Protein AF-A0A442LUZ6-F1 (afdb_monomer_lite)

pLDDT: mean 93.44, std 3.97, range [73.12, 97.69]

Sequence (74 aa):
YCGGSETPRPANIPGDDLDGVHDAMPYLVQQNKRIGGEPIQSVAWPSPPIVAGGQHVVVVGGGDTASDCVGTAF

Secondary structure (DSSP, 8-state):
------SPPP--STTTTSTT---HHHHHHHHHHHHTT--S--SSS--PPP--TTS-----S-SHHHHHHHHHT-

Radius of gyration: 12.81 Å; chains: 1; bounding box: 35×26×32 Å

Foldseek 3Di:
DPPDDLDDDDPPDPCCVPPPNDDLCLQLQLLVCVVVVHDSADPSRGDDDDAQPPHDDDQPDDDDSSVSVVVRND

Structure (mmCIF, N/CA/C/O backbone):
data_AF-A0A442LUZ6-F1
#
_entry.id   AF-A0A442LUZ6-F1
#
loop_
_atom_site.group_PDB
_atom_site.id
_atom_site.type_symbol
_atom_site.label_atom_id
_atom_site.label_alt_id
_atom_site.label_comp_id
_atom_site.label_asym_id
_atom_site.label_entity_id
_atom_site.label_seq_id
_atom_site.pdbx_PDB_ins_code
_atom_site.Cartn_x
_atom_site.Cartn_y
_atom_site.Cartn_z
_atom_site.occupancy
_atom_site.B_iso_or_equiv
_atom_site.auth_seq_id
_atom_site.auth_comp_id
_atom_site.auth_asym_id
_atom_site.auth_atom_id
_atom_site.pdbx_PDB_model_num
ATOM 1 N N . TYR A 1 1 ? 24.474 12.360 -1.585 1.00 73.12 1 TYR A N 1
ATOM 2 C CA . TYR A 1 1 ? 23.108 12.392 -2.142 1.00 73.12 1 TYR A CA 1
ATOM 3 C C . TYR A 1 1 ? 22.315 11.289 -1.457 1.00 73.12 1 TYR A C 1
ATOM 5 O O . TYR A 1 1 ? 22.853 10.197 -1.339 1.00 73.12 1 TYR A O 1
ATOM 13 N N . CYS A 1 2 ? 21.121 11.576 -0.935 1.00 87.25 2 CYS A N 1
ATOM 14 C CA . CYS A 1 2 ? 20.331 10.666 -0.087 1.00 87.25 2 CYS A CA 1
ATOM 15 C C . CYS A 1 2 ? 18.834 10.672 -0.457 1.00 87.25 2 CYS A C 1
ATOM 17 O O . CYS A 1 2 ? 17.981 10.510 0.404 1.00 87.25 2 CYS A O 1
ATOM 19 N N . GLY A 1 3 ? 18.516 10.876 -1.740 1.00 88.00 3 GLY A N 1
ATOM 20 C CA . GLY A 1 3 ? 17.139 11.068 -2.219 1.00 88.00 3 GLY A CA 1
ATOM 21 C C . GLY A 1 3 ? 16.236 9.827 -2.235 1.00 88.00 3 GLY A C 1
ATOM 22 O O . GLY A 1 3 ? 15.078 9.954 -2.599 1.00 88.00 3 GLY A O 1
ATOM 23 N N . GLY A 1 4 ? 16.731 8.643 -1.859 1.00 91.62 4 GLY A N 1
ATOM 24 C CA . GLY A 1 4 ? 15.912 7.426 -1.805 1.00 91.62 4 GLY A CA 1
ATOM 25 C C . GLY A 1 4 ? 15.338 6.990 -3.162 1.00 91.62 4 GLY A C 1
ATOM 26 O O . GLY A 1 4 ? 15.926 7.253 -4.212 1.00 91.62 4 GLY A O 1
ATOM 27 N N . SER A 1 5 ? 14.208 6.277 -3.124 1.00 90.31 5 SER A N 1
ATOM 28 C CA . SER A 1 5 ? 13.455 5.826 -4.298 1.00 90.31 5 SER A CA 1
ATOM 29 C C . SER A 1 5 ? 11.959 6.006 -4.042 1.00 90.31 5 SER A C 1
ATOM 31 O O . SER A 1 5 ? 11.384 5.337 -3.187 1.00 90.31 5 SER A O 1
ATOM 33 N N . GLU A 1 6 ? 11.348 6.935 -4.776 1.00 89.81 6 GLU A N 1
ATOM 34 C CA . GLU A 1 6 ? 9.935 7.317 -4.637 1.00 89.81 6 GLU A CA 1
ATOM 35 C C . GLU A 1 6 ? 9.091 6.881 -5.840 1.00 89.81 6 GLU A C 1
ATOM 37 O O . GLU A 1 6 ? 7.984 7.360 -6.040 1.00 89.81 6 GLU A O 1
ATOM 42 N N . THR A 1 7 ? 9.601 6.003 -6.699 1.00 90.81 7 THR A N 1
ATOM 43 C CA . THR A 1 7 ? 8.846 5.531 -7.864 1.00 90.81 7 THR A CA 1
ATOM 44 C C . THR A 1 7 ? 8.723 4.016 -7.793 1.00 90.81 7 THR A C 1
ATOM 46 O O . THR A 1 7 ? 9.751 3.333 -7.842 1.00 90.81 7 THR A O 1
ATOM 49 N N . PRO A 1 8 ? 7.498 3.475 -7.665 1.00 91.06 8 PRO A N 1
ATOM 50 C CA . PRO A 1 8 ? 7.264 2.041 -7.679 1.00 91.06 8 PRO A CA 1
ATOM 51 C C . PRO A 1 8 ? 7.719 1.429 -9.002 1.00 91.06 8 PRO A C 1
ATOM 53 O O . PRO A 1 8 ? 7.737 2.080 -10.051 1.00 91.06 8 PRO A O 1
ATOM 56 N N . ARG A 1 9 ? 8.088 0.149 -8.964 1.00 91.75 9 ARG A N 1
ATOM 57 C CA . ARG A 1 9 ? 8.339 -0.599 -10.195 1.00 91.75 9 ARG A CA 1
ATOM 58 C C . ARG A 1 9 ? 6.985 -0.927 -10.839 1.00 91.75 9 ARG A C 1
ATOM 60 O O . ARG A 1 9 ? 6.169 -1.536 -10.154 1.00 91.75 9 ARG A O 1
ATOM 67 N N . PRO A 1 10 ? 6.767 -0.622 -12.131 1.00 89.94 10 PRO A N 1
ATOM 68 C CA . PRO A 1 10 ? 5.518 -0.971 -12.797 1.00 89.94 10 PRO A CA 1
ATOM 69 C C . PRO A 1 10 ? 5.337 -2.491 -12.837 1.00 89.94 10 PRO A C 1
ATOM 71 O O . PRO A 1 10 ? 6.278 -3.222 -13.169 1.00 89.94 10 PRO A O 1
ATOM 74 N N . ALA A 1 11 ? 4.130 -2.957 -12.510 1.00 86.94 11 ALA A N 1
ATOM 75 C CA . ALA A 1 11 ? 3.794 -4.376 -12.535 1.00 86.94 11 ALA A CA 1
ATOM 76 C C . ALA A 1 11 ? 3.737 -4.920 -13.974 1.00 86.94 11 ALA A C 1
ATOM 78 O O . ALA A 1 11 ? 4.177 -6.045 -14.205 1.00 86.94 11 ALA A O 1
ATOM 79 N N . ASN A 1 12 ? 3.283 -4.108 -14.943 1.00 88.31 12 ASN A N 1
ATOM 80 C CA . ASN A 1 12 ? 3.172 -4.464 -16.366 1.00 88.31 12 ASN A CA 1
ATOM 81 C C . ASN A 1 12 ? 2.400 -5.776 -16.591 1.00 88.31 12 ASN A C 1
ATOM 83 O O . ASN A 1 12 ? 2.779 -6.607 -17.422 1.00 88.31 12 ASN A O 1
ATOM 87 N N . ILE A 1 13 ? 1.327 -5.971 -15.828 1.00 86.38 13 ILE A N 1
ATOM 88 C CA . ILE A 1 13 ? 0.434 -7.124 -15.943 1.00 86.38 13 ILE A CA 1
ATOM 89 C C . ILE A 1 13 ? -0.972 -6.639 -16.293 1.00 86.38 13 ILE A C 1
ATOM 91 O O . ILE A 1 13 ? -1.358 -5.555 -15.867 1.00 86.38 13 ILE A O 1
ATOM 95 N N . PRO A 1 14 ? -1.761 -7.418 -17.052 1.00 93.62 14 PRO A N 1
ATOM 96 C CA . PRO A 1 14 ? -3.145 -7.053 -17.323 1.00 93.62 14 PRO A CA 1
ATOM 97 C C . PRO A 1 14 ? -3.940 -6.843 -16.028 1.00 93.62 14 PRO A C 1
ATOM 99 O O . PRO A 1 14 ? -3.935 -7.715 -15.158 1.00 93.62 14 PRO A O 1
ATOM 102 N N . GLY A 1 15 ? -4.655 -5.718 -15.945 1.00 90.25 15 GLY A N 1
ATOM 103 C CA . GLY A 1 15 ? -5.495 -5.368 -14.801 1.00 90.25 15 GLY A CA 1
ATOM 104 C C . GLY A 1 15 ? -4.750 -4.728 -13.628 1.00 90.25 15 GLY A C 1
ATOM 105 O O . GLY A 1 15 ? -5.277 -4.739 -12.519 1.00 90.25 15 GLY A O 1
ATOM 106 N N . ASP A 1 16 ? -3.548 -4.182 -13.846 1.00 90.88 16 ASP A N 1
ATOM 107 C CA . ASP A 1 16 ? -2.824 -3.383 -12.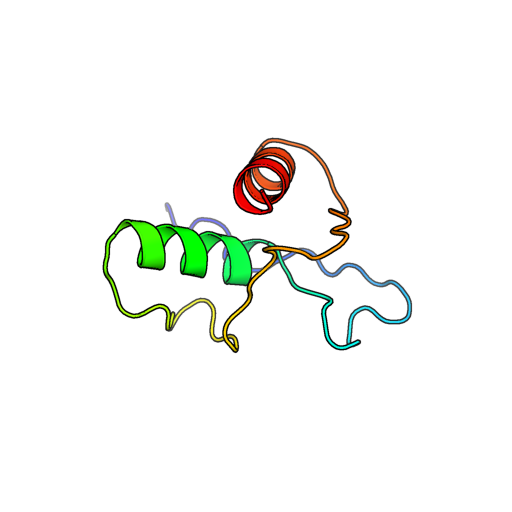848 1.00 90.88 16 ASP A CA 1
ATOM 108 C C . ASP A 1 16 ? -3.479 -2.020 -12.548 1.00 90.88 16 ASP A C 1
ATOM 110 O O . ASP A 1 16 ? -3.110 -1.354 -11.584 1.00 90.88 16 ASP A O 1
ATOM 114 N N . ASP A 1 17 ? -4.491 -1.643 -13.330 1.00 91.19 17 ASP A N 1
ATOM 115 C CA . ASP A 1 17 ? -5.328 -0.453 -13.189 1.00 91.19 17 ASP A CA 1
ATOM 116 C C . ASP A 1 17 ? -6.689 -0.716 -12.516 1.00 91.19 17 ASP A C 1
ATOM 118 O O . ASP A 1 17 ? -7.468 0.219 -12.309 1.00 91.19 17 ASP A O 1
ATOM 122 N N . LEU A 1 18 ? -7.005 -1.975 -12.189 1.00 94.06 18 LEU A N 1
ATOM 123 C CA . LEU A 1 18 ? -8.273 -2.340 -11.558 1.00 94.06 18 LEU A CA 1
ATOM 124 C C . LEU A 1 18 ? -8.369 -1.813 -10.121 1.00 94.06 18 LEU A C 1
ATOM 126 O O . LEU A 1 18 ? -7.387 -1.749 -9.382 1.00 94.06 18 LEU A O 1
ATOM 130 N N . ASP A 1 19 ? -9.596 -1.504 -9.699 1.00 92.44 19 ASP A N 1
ATOM 131 C CA . ASP A 1 19 ? -9.861 -1.111 -8.316 1.00 92.44 19 ASP A CA 1
ATOM 132 C C . ASP A 1 19 ? -9.475 -2.233 -7.336 1.00 92.44 19 ASP A C 1
ATOM 134 O O . ASP A 1 19 ? -9.726 -3.416 -7.581 1.00 92.44 19 ASP A O 1
ATOM 138 N N . GLY A 1 20 ? -8.839 -1.851 -6.230 1.00 92.75 20 GLY A N 1
ATOM 139 C CA . GLY A 1 20 ? -8.240 -2.771 -5.259 1.00 92.75 20 GLY A CA 1
ATOM 140 C C . GLY A 1 20 ? -6.803 -3.213 -5.569 1.00 92.75 20 GLY A C 1
ATOM 141 O O . GLY A 1 20 ? -6.182 -3.850 -4.716 1.00 92.75 20 GLY A O 1
ATOM 142 N N . VAL A 1 21 ? -6.240 -2.865 -6.734 1.00 94.50 21 VAL A N 1
ATOM 143 C CA . VAL A 1 21 ? -4.807 -3.043 -7.015 1.00 94.50 21 VAL A CA 1
ATOM 144 C C . VAL A 1 21 ? -4.055 -1.784 -6.592 1.00 94.50 21 VAL A C 1
ATOM 146 O O . VAL A 1 21 ? -4.337 -0.677 -7.050 1.00 94.50 21 VAL A O 1
ATOM 149 N N . HIS A 1 22 ? -3.098 -1.940 -5.679 1.00 94.81 22 HIS A N 1
ATOM 150 C CA . HIS A 1 22 ? -2.376 -0.819 -5.084 1.00 94.81 22 HIS A CA 1
ATOM 151 C C . HIS A 1 22 ? -0.878 -1.099 -4.989 1.00 94.81 22 HIS A C 1
ATOM 153 O O . HIS A 1 22 ? -0.463 -2.194 -4.605 1.00 94.81 22 HIS A O 1
ATOM 159 N N . ASP A 1 23 ? -0.069 -0.070 -5.244 1.00 95.25 23 ASP A N 1
ATOM 160 C CA . ASP A 1 23 ? 1.346 -0.083 -4.884 1.00 95.25 23 ASP A CA 1
ATOM 161 C C . ASP A 1 23 ? 1.527 -0.111 -3.357 1.00 95.25 23 ASP A C 1
ATOM 163 O O . ASP A 1 23 ? 0.722 0.426 -2.589 1.00 95.25 23 ASP A O 1
ATOM 167 N N . ALA A 1 24 ? 2.644 -0.684 -2.904 1.00 96.06 24 ALA A N 1
ATOM 168 C CA . ALA A 1 24 ? 2.925 -0.853 -1.479 1.00 96.06 24 ALA A CA 1
ATOM 169 C C . ALA A 1 24 ? 3.049 0.480 -0.718 1.00 96.06 24 ALA A C 1
ATOM 171 O O . ALA A 1 24 ? 2.555 0.605 0.403 1.00 96.06 24 ALA A O 1
ATOM 172 N N . MET A 1 25 ? 3.696 1.493 -1.309 1.00 95.44 25 MET A N 1
ATOM 173 C CA . MET A 1 25 ? 3.999 2.746 -0.604 1.00 95.44 25 MET A CA 1
ATOM 174 C C . MET A 1 25 ? 2.745 3.547 -0.212 1.00 95.44 25 MET A C 1
ATOM 176 O O . MET A 1 25 ? 2.647 3.914 0.961 1.00 95.44 25 MET A O 1
ATOM 180 N N . PRO A 1 26 ? 1.753 3.776 -1.099 1.00 95.19 26 PRO A N 1
ATOM 181 C CA . PRO A 1 26 ? 0.476 4.374 -0.707 1.00 95.19 26 PRO A CA 1
ATOM 182 C C . PRO A 1 26 ? -0.217 3.660 0.459 1.00 95.19 26 PRO A C 1
ATOM 184 O O . PRO A 1 26 ? -0.784 4.321 1.327 1.00 95.19 26 PRO A O 1
ATOM 187 N N . TYR A 1 27 ? -0.144 2.329 0.514 1.00 96.44 27 TYR A N 1
ATOM 188 C CA . TYR A 1 27 ? -0.753 1.535 1.580 1.00 96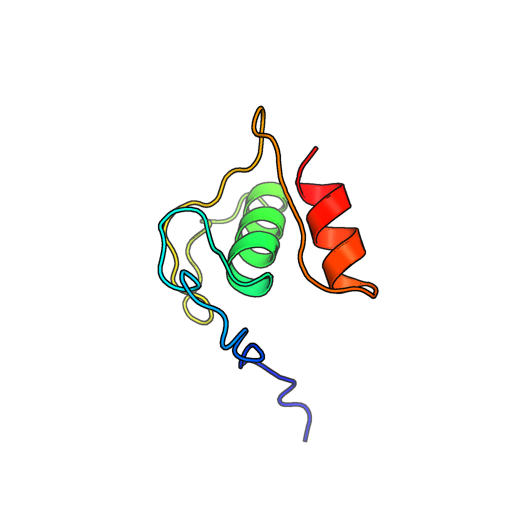.44 27 TYR A CA 1
ATOM 189 C C . TYR A 1 27 ? -0.004 1.663 2.916 1.00 96.44 27 TYR A C 1
ATOM 191 O O . TYR A 1 27 ? -0.594 2.043 3.931 1.00 96.44 27 TYR A O 1
ATOM 199 N N . LEU A 1 28 ? 1.307 1.411 2.915 1.00 96.81 28 LEU A N 1
ATOM 200 C CA . LEU A 1 28 ? 2.132 1.416 4.127 1.00 96.81 28 LEU A CA 1
ATOM 201 C C . LEU A 1 28 ? 2.249 2.816 4.746 1.00 96.81 28 LEU A C 1
ATOM 203 O O . LEU A 1 28 ? 2.214 2.965 5.967 1.00 96.81 28 LEU A O 1
ATOM 207 N N . VAL A 1 29 ? 2.321 3.866 3.921 1.00 96.31 29 VAL A N 1
ATOM 208 C CA . VAL A 1 29 ? 2.351 5.255 4.409 1.00 96.31 29 VAL A CA 1
ATOM 209 C C . VAL A 1 29 ? 1.057 5.608 5.136 1.00 96.31 29 VAL A C 1
ATOM 211 O O . VAL A 1 29 ? 1.108 6.199 6.215 1.00 96.31 29 VAL A O 1
ATOM 214 N N . GLN A 1 30 ? -0.099 5.221 4.588 1.00 97.12 30 GLN A N 1
ATOM 215 C CA . GLN A 1 30 ? -1.376 5.430 5.268 1.00 97.12 30 GLN A CA 1
ATOM 216 C C . GLN A 1 30 ? -1.433 4.680 6.597 1.00 97.12 30 GLN A C 1
ATOM 218 O O . GLN A 1 30 ? -1.906 5.247 7.581 1.00 97.12 30 GLN A O 1
ATOM 223 N N . GLN A 1 31 ? -0.930 3.444 6.658 1.00 96.88 31 GLN A N 1
ATOM 224 C CA . GLN A 1 31 ? -0.901 2.695 7.911 1.00 96.88 31 GLN A CA 1
ATOM 225 C C . GLN A 1 31 ? -0.032 3.372 8.970 1.00 96.88 31 GLN A C 1
ATOM 227 O O . GLN A 1 31 ? -0.491 3.581 10.093 1.00 96.88 31 GLN A O 1
ATOM 232 N N . ASN A 1 32 ? 1.194 3.759 8.618 1.00 96.25 32 ASN A N 1
ATOM 233 C CA . ASN A 1 32 ? 2.096 4.431 9.552 1.00 96.25 32 ASN A CA 1
ATOM 234 C C . ASN A 1 32 ? 1.469 5.718 10.100 1.00 96.25 32 ASN A C 1
ATOM 236 O O . ASN A 1 32 ? 1.526 5.976 11.301 1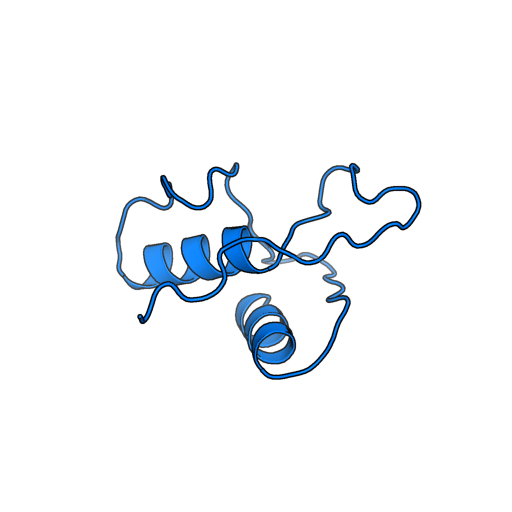.00 96.25 32 ASN A O 1
ATOM 240 N N . LYS A 1 33 ? 0.783 6.481 9.241 1.00 96.62 33 LYS A N 1
ATOM 241 C CA . LYS A 1 33 ? 0.048 7.686 9.641 1.00 96.62 33 LYS A CA 1
ATOM 242 C C . LYS A 1 33 ? -1.124 7.386 10.575 1.00 96.62 33 LYS A C 1
ATOM 244 O O . LYS A 1 33 ? -1.294 8.101 11.558 1.00 96.62 33 LYS A O 1
ATOM 249 N N . ARG A 1 34 ? -1.895 6.316 10.332 1.00 95.62 34 ARG A N 1
ATOM 250 C CA . ARG A 1 34 ? -2.966 5.873 11.249 1.00 95.62 34 ARG A CA 1
ATOM 251 C C . ARG A 1 34 ? -2.414 5.548 12.632 1.00 95.62 34 ARG A C 1
ATOM 253 O O . ARG A 1 34 ? -2.969 6.009 13.624 1.00 95.62 34 ARG A O 1
ATOM 260 N N . ILE A 1 35 ? -1.312 4.800 12.691 1.00 96.50 35 ILE A N 1
ATOM 261 C CA . ILE A 1 35 ? -0.642 4.441 13.949 1.00 96.50 35 ILE A CA 1
ATOM 262 C C . ILE A 1 35 ? -0.121 5.696 14.663 1.00 96.50 35 ILE A C 1
ATOM 264 O O . ILE A 1 35 ? -0.271 5.819 15.876 1.00 96.50 35 ILE A O 1
ATOM 268 N N . GLY A 1 36 ? 0.439 6.648 13.915 1.00 97.19 36 GLY A N 1
ATOM 269 C CA . GLY A 1 36 ? 0.913 7.929 14.441 1.00 97.19 36 GLY A CA 1
ATOM 270 C C . GLY A 1 36 ? -0.189 8.921 14.835 1.00 97.19 36 GLY A C 1
ATOM 271 O O . GLY A 1 36 ? 0.121 9.970 15.393 1.00 97.19 36 GLY A O 1
ATOM 272 N N . GLY A 1 37 ? -1.465 8.624 14.558 1.00 96.94 37 GLY A N 1
ATOM 273 C CA . GLY A 1 37 ? -2.578 9.552 14.786 1.00 96.94 37 GLY A CA 1
ATOM 274 C C . GLY A 1 37 ? -2.578 10.765 13.845 1.00 96.94 37 GLY A C 1
ATOM 275 O O . GLY A 1 37 ? -3.159 11.801 14.163 1.00 96.94 37 GLY A O 1
ATOM 276 N N . GLU A 1 38 ? -1.918 10.656 12.693 1.00 96.25 38 GLU A N 1
ATOM 277 C CA . GLU A 1 38 ? -1.822 11.703 11.680 1.00 96.25 38 GLU A CA 1
ATOM 278 C C . GLU A 1 38 ? -2.950 11.611 10.636 1.00 96.25 38 GLU A C 1
ATOM 280 O O . GLU A 1 38 ? -3.490 10.528 10.381 1.00 96.25 38 GLU A O 1
ATOM 285 N N . PRO A 1 39 ? -3.258 12.716 9.927 1.00 95.19 39 PRO A N 1
ATOM 286 C CA . PRO A 1 39 ? -4.031 12.648 8.693 1.00 95.19 39 PRO A CA 1
ATOM 287 C C . PRO A 1 39 ? -3.366 11.697 7.688 1.00 95.19 39 PRO A C 1
ATOM 289 O O . PRO A 1 39 ? -2.167 11.812 7.409 1.00 95.19 39 PRO A O 1
ATOM 292 N N . ILE A 1 40 ? -4.155 10.773 7.135 1.00 95.19 40 ILE A N 1
ATOM 293 C CA . ILE A 1 40 ? -3.677 9.693 6.254 1.00 95.19 40 ILE A CA 1
ATOM 294 C C . ILE A 1 40 ? -3.224 10.182 4.873 1.00 95.19 40 ILE A C 1
ATOM 296 O O . ILE A 1 40 ? -2.535 9.458 4.159 1.00 95.19 40 ILE A O 1
ATOM 300 N N . GLN A 1 41 ? -3.602 11.400 4.486 1.00 94.19 41 GLN A N 1
ATOM 301 C CA . GLN A 1 41 ? -3.225 11.992 3.212 1.00 94.19 41 GLN A CA 1
ATOM 302 C C . GLN A 1 41 ? -1.706 12.198 3.143 1.00 94.19 41 GLN A C 1
ATOM 304 O O . GLN A 1 41 ? -1.077 12.717 4.068 1.00 94.19 41 GLN A O 1
ATOM 309 N N . SER A 1 42 ? -1.121 11.816 2.010 1.00 89.44 42 SER A N 1
ATOM 310 C CA . SER A 1 42 ? 0.294 12.008 1.707 1.00 89.44 42 SER A CA 1
ATOM 311 C C . SER A 1 42 ? 0.439 12.846 0.444 1.00 89.44 42 SER A C 1
ATOM 313 O O . SER A 1 42 ? -0.218 12.578 -0.559 1.00 89.44 42 SER A O 1
ATOM 315 N N . VAL A 1 43 ? 1.316 13.851 0.493 1.00 88.81 43 VAL A N 1
ATOM 316 C CA . VAL A 1 43 ? 1.671 14.665 -0.683 1.00 88.81 43 VAL A CA 1
ATOM 317 C C . VAL A 1 43 ? 2.584 13.910 -1.649 1.00 88.81 43 VAL A C 1
ATOM 319 O O . VAL A 1 43 ? 2.499 14.131 -2.850 1.00 88.81 43 VAL A O 1
ATOM 322 N N . ALA A 1 44 ? 3.426 13.007 -1.134 1.00 88.38 44 ALA A N 1
ATOM 323 C CA . ALA A 1 44 ? 4.317 12.178 -1.946 1.00 88.38 44 ALA A CA 1
ATOM 324 C C . ALA A 1 44 ? 3.578 10.984 -2.570 1.00 88.38 44 ALA A C 1
ATOM 326 O O . ALA A 1 44 ? 3.906 10.550 -3.667 1.00 88.38 44 ALA A O 1
ATOM 327 N N . TRP A 1 45 ? 2.554 10.477 -1.876 1.00 91.50 45 TRP A N 1
ATOM 328 C CA . TRP A 1 45 ? 1.813 9.270 -2.251 1.00 91.50 45 TRP A CA 1
ATOM 329 C C . TRP A 1 45 ? 0.298 9.507 -2.170 1.00 91.50 45 TRP A C 1
ATOM 331 O O . TRP A 1 45 ? -0.360 8.979 -1.268 1.00 91.50 45 TRP A O 1
ATOM 341 N N . PRO A 1 46 ? -0.268 10.350 -3.051 1.00 90.81 46 PRO A N 1
ATOM 342 C CA . PRO A 1 46 ? -1.691 10.656 -3.028 1.00 90.81 46 PRO A CA 1
ATOM 343 C C . PRO A 1 46 ? -2.506 9.422 -3.425 1.00 90.81 46 PRO A C 1
AT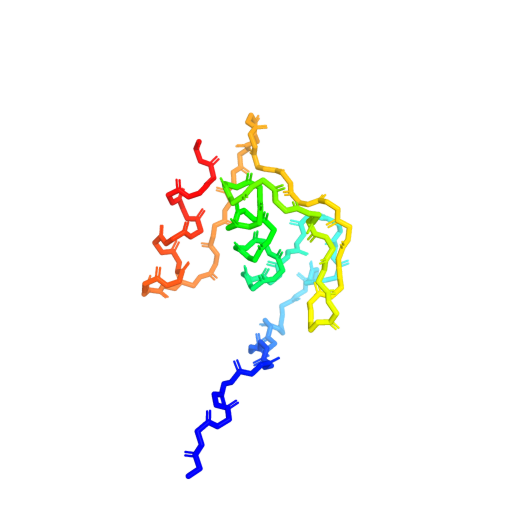OM 345 O O . PRO A 1 46 ? -2.344 8.879 -4.513 1.00 90.81 46 PRO A O 1
ATOM 348 N N . SER A 1 47 ? -3.399 8.984 -2.540 1.00 91.88 47 SER A N 1
ATOM 349 C CA . SER A 1 47 ? -4.284 7.842 -2.774 1.00 91.88 47 SER A CA 1
ATOM 350 C C . SER A 1 47 ? -5.560 7.974 -1.940 1.00 91.88 47 SER A C 1
ATOM 352 O O . SER A 1 47 ? -5.505 8.532 -0.836 1.00 91.88 47 SER A O 1
ATOM 354 N N . PRO A 1 48 ? -6.699 7.427 -2.407 1.00 93.69 48 PRO A N 1
ATOM 355 C CA . PRO A 1 48 ? -7.847 7.152 -1.550 1.00 93.69 48 PRO A CA 1
ATOM 356 C C . PRO A 1 48 ? -7.465 6.269 -0.347 1.00 93.69 48 PRO A C 1
ATOM 358 O O . PRO A 1 48 ? -6.414 5.613 -0.378 1.00 93.69 48 PRO A O 1
ATOM 361 N N . PRO A 1 49 ? -8.301 6.226 0.707 1.00 95.38 49 PRO A N 1
ATOM 362 C CA . PRO A 1 49 ? -8.077 5.348 1.848 1.00 95.38 49 PRO A CA 1
ATOM 363 C C . PRO A 1 49 ? -7.998 3.873 1.434 1.00 95.38 49 PRO A C 1
ATOM 365 O O . PRO A 1 49 ? -8.962 3.331 0.903 1.00 95.38 49 PRO A O 1
ATOM 368 N N . ILE A 1 50 ? -6.876 3.220 1.736 1.00 95.75 50 ILE A N 1
ATOM 369 C CA . ILE A 1 50 ? -6.675 1.782 1.517 1.00 95.75 50 ILE A CA 1
ATOM 370 C C . ILE A 1 50 ? -6.810 1.076 2.866 1.00 95.75 50 ILE A C 1
ATOM 372 O O . ILE A 1 50 ? -6.081 1.397 3.814 1.00 95.75 50 ILE A O 1
ATOM 376 N N . VAL A 1 51 ? -7.754 0.141 2.969 1.00 94.75 51 VAL A N 1
ATOM 377 C CA . VAL A 1 51 ? -8.010 -0.670 4.168 1.00 94.75 51 VAL A CA 1
ATOM 378 C C . VAL A 1 51 ? -8.098 -2.138 3.778 1.00 94.75 51 VAL A C 1
ATOM 380 O O . VAL A 1 51 ? -8.807 -2.475 2.843 1.00 94.75 51 VAL A O 1
ATOM 383 N N . ALA A 1 52 ? -7.390 -3.011 4.488 1.00 95.38 52 ALA A N 1
ATOM 384 C CA . ALA A 1 52 ? -7.321 -4.445 4.185 1.00 95.38 52 ALA A CA 1
ATOM 385 C C . ALA A 1 52 ? -8.174 -5.318 5.124 1.00 95.38 52 ALA A C 1
ATOM 387 O O . ALA A 1 52 ? -8.425 -6.485 4.830 1.00 95.38 52 ALA A O 1
ATOM 388 N N . GLY A 1 53 ? -8.640 -4.756 6.245 1.00 92.94 53 GLY A N 1
ATOM 389 C CA . GLY A 1 53 ? -9.334 -5.504 7.291 1.00 92.94 53 GLY A CA 1
ATOM 390 C C . GLY A 1 53 ? -10.571 -6.243 6.776 1.00 92.94 53 GLY A C 1
ATOM 391 O O . GLY A 1 53 ? -11.444 -5.650 6.143 1.00 92.94 53 GLY A O 1
ATOM 392 N N . GLY A 1 54 ? -10.639 -7.544 7.063 1.00 92.81 54 GLY A N 1
ATOM 393 C CA . GLY A 1 54 ? -11.747 -8.410 6.651 1.00 92.81 54 GLY A CA 1
ATOM 394 C C . GLY A 1 54 ? -11.740 -8.813 5.172 1.00 92.81 54 GLY A C 1
ATOM 395 O O . GLY A 1 54 ? -12.690 -9.455 4.729 1.00 92.81 54 GLY A O 1
ATOM 396 N N . GLN A 1 55 ? -10.698 -8.464 4.411 1.00 94.44 55 GLN A N 1
ATOM 397 C CA . GLN A 1 55 ? -10.555 -8.838 3.004 1.00 94.44 55 GLN A CA 1
ATOM 398 C C . GLN A 1 55 ? -9.600 -10.022 2.817 1.00 94.44 55 GLN A C 1
ATOM 400 O O . GLN A 1 55 ? -8.743 -10.302 3.654 1.00 94.44 55 GLN A O 1
ATOM 405 N N . HIS A 1 56 ? -9.732 -10.713 1.683 1.00 95.94 56 HIS A N 1
ATOM 406 C CA . HIS A 1 56 ? -8.761 -11.715 1.254 1.00 95.94 56 HIS A CA 1
ATOM 407 C C . HIS A 1 56 ? -7.676 -11.037 0.411 1.00 95.94 56 HIS A C 1
ATOM 409 O O . HIS A 1 56 ? -7.895 -10.722 -0.758 1.00 95.94 56 HIS A O 1
ATOM 415 N N . VAL A 1 57 ? -6.525 -10.775 1.029 1.00 96.44 57 VAL A N 1
ATOM 416 C CA . VAL A 1 57 ? -5.451 -9.962 0.445 1.00 96.44 57 VAL A CA 1
ATOM 417 C C . VAL A 1 57 ? -4.392 -10.837 -0.219 1.00 96.44 57 VAL A C 1
ATOM 419 O O . VAL A 1 57 ? -3.960 -11.844 0.339 1.00 96.44 57 VAL A O 1
ATOM 422 N N . VAL A 1 58 ? -3.932 -10.411 -1.396 1.00 95.81 58 VAL A N 1
ATOM 423 C CA . VAL A 1 58 ? -2.787 -10.999 -2.098 1.00 95.81 58 VAL A CA 1
ATOM 424 C C . VAL A 1 58 ? -1.695 -9.942 -2.227 1.00 95.81 58 VAL A C 1
ATOM 426 O O . VAL A 1 58 ? -1.937 -8.861 -2.755 1.00 95.81 58 VAL A O 1
ATOM 429 N N . VAL A 1 59 ? -0.486 -10.262 -1.764 1.00 96.06 59 VAL A N 1
ATOM 430 C CA . VAL A 1 59 ? 0.699 -9.407 -1.917 1.00 96.06 59 VAL A CA 1
ATOM 431 C C . VAL A 1 59 ? 1.569 -9.970 -3.035 1.00 96.06 59 VAL A C 1
ATOM 433 O O . VAL A 1 59 ? 1.992 -11.124 -2.980 1.00 96.06 59 VAL A O 1
ATOM 436 N N . VAL A 1 60 ? 1.836 -9.153 -4.055 1.00 93.69 60 VAL A N 1
ATOM 437 C CA . VAL A 1 60 ? 2.671 -9.528 -5.203 1.00 93.69 60 VAL A CA 1
ATOM 438 C C . VAL A 1 60 ? 4.063 -8.930 -5.028 1.00 93.69 60 VAL A C 1
ATOM 440 O O . VAL A 1 60 ? 4.235 -7.716 -5.026 1.00 93.69 60 VAL A O 1
ATOM 443 N 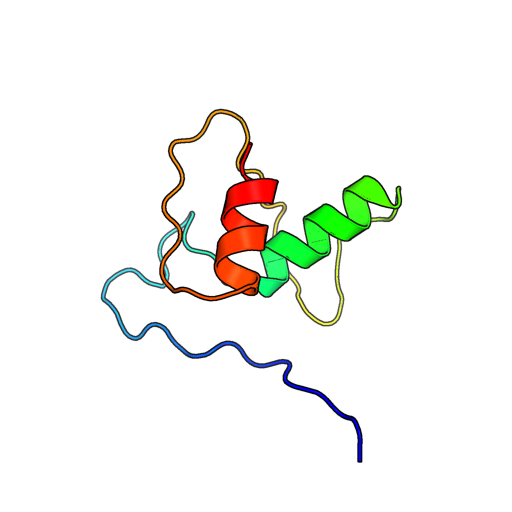N . GLY A 1 61 ? 5.067 -9.791 -4.883 1.00 92.12 61 GLY A N 1
ATOM 444 C CA . GLY A 1 61 ? 6.449 -9.393 -4.620 1.00 92.12 61 GLY A CA 1
ATOM 445 C C . GLY A 1 61 ? 7.058 -10.186 -3.466 1.00 92.12 61 GLY A C 1
ATOM 446 O O . GLY A 1 61 ? 6.494 -11.175 -3.009 1.00 92.12 61 GLY A O 1
ATOM 447 N N . GLY A 1 62 ? 8.232 -9.764 -3.004 1.00 94.88 62 GLY A N 1
ATOM 448 C CA . GLY A 1 62 ? 8.937 -10.391 -1.887 1.00 94.88 62 GLY A CA 1
ATOM 449 C C . GLY A 1 62 ? 9.837 -9.396 -1.157 1.00 94.88 62 GLY A C 1
ATOM 45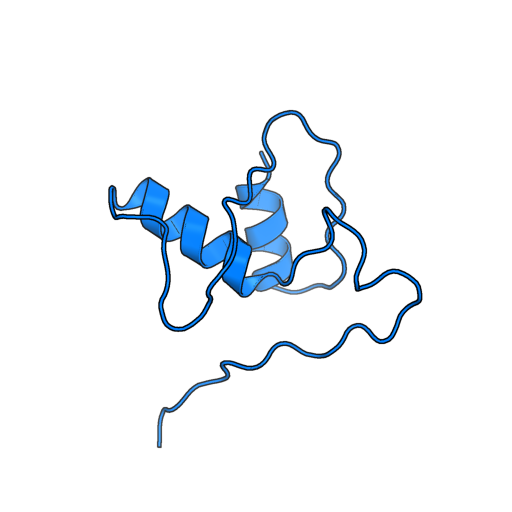0 O O . GLY A 1 62 ? 9.888 -8.220 -1.514 1.00 94.88 62 GLY A O 1
ATOM 451 N N . GLY A 1 63 ? 10.565 -9.876 -0.150 1.00 96.50 63 GLY A N 1
ATOM 452 C CA . GLY A 1 63 ? 11.427 -9.042 0.691 1.00 96.50 63 GLY A CA 1
ATOM 453 C C . GLY A 1 63 ? 10.673 -8.333 1.819 1.00 96.50 63 GLY A C 1
ATOM 454 O O . GLY A 1 63 ? 9.524 -8.657 2.112 1.00 96.50 63 GLY A O 1
ATOM 455 N N . ASP A 1 64 ? 11.350 -7.374 2.448 1.00 97.69 64 ASP A N 1
ATOM 456 C CA . ASP A 1 64 ? 10.887 -6.684 3.659 1.00 97.69 64 ASP A CA 1
ATOM 457 C C . ASP A 1 64 ? 9.564 -5.939 3.437 1.00 97.69 64 ASP A C 1
ATOM 459 O O . ASP A 1 64 ? 8.582 -6.207 4.116 1.00 97.69 64 ASP A O 1
ATOM 463 N N . THR A 1 65 ? 9.471 -5.147 2.364 1.00 96.25 65 THR A N 1
ATOM 464 C CA . THR A 1 65 ? 8.239 -4.426 2.004 1.00 96.25 65 THR A CA 1
ATOM 465 C C . THR A 1 65 ? 7.042 -5.361 1.810 1.00 96.25 65 THR A C 1
ATOM 467 O O . THR A 1 65 ? 5.928 -5.025 2.201 1.00 96.25 65 THR A O 1
ATOM 470 N N . ALA A 1 66 ? 7.248 -6.551 1.231 1.00 97.06 66 ALA A N 1
ATOM 471 C CA . ALA A 1 66 ? 6.170 -7.529 1.088 1.00 97.06 66 ALA A CA 1
ATOM 472 C C . ALA A 1 66 ? 5.756 -8.105 2.452 1.00 97.06 66 ALA A C 1
ATOM 474 O O . ALA A 1 66 ? 4.564 -8.251 2.716 1.00 97.06 66 ALA A O 1
ATOM 475 N N . SER A 1 67 ? 6.728 -8.386 3.326 1.00 97.50 67 SER A N 1
ATOM 476 C CA . SER A 1 67 ? 6.477 -8.819 4.704 1.00 97.50 67 SER A CA 1
ATOM 477 C C . SER A 1 67 ? 5.693 -7.766 5.494 1.00 97.50 67 SER A C 1
ATOM 479 O O . SER A 1 67 ? 4.728 -8.114 6.171 1.00 97.50 67 SER A O 1
ATOM 481 N N . ASP A 1 68 ? 6.035 -6.485 5.350 1.00 97.62 68 ASP A N 1
ATOM 482 C CA . ASP A 1 68 ? 5.320 -5.373 5.983 1.00 97.62 68 ASP A CA 1
ATOM 483 C C . ASP A 1 68 ? 3.880 -5.260 5.483 1.00 97.62 68 ASP A C 1
ATOM 485 O O . ASP A 1 68 ? 2.959 -5.068 6.279 1.00 97.62 68 ASP A O 1
ATOM 489 N N . CYS A 1 69 ? 3.653 -5.415 4.172 1.00 97.69 69 CYS A N 1
ATOM 490 C CA . CYS A 1 69 ? 2.303 -5.412 3.607 1.00 97.69 69 CYS A CA 1
ATOM 491 C C . CYS A 1 69 ? 1.455 -6.552 4.174 1.00 97.69 69 CYS A C 1
ATOM 493 O O . CYS A 1 69 ? 0.305 -6.320 4.546 1.00 97.69 69 CYS A O 1
ATOM 495 N N . VAL A 1 70 ? 2.027 -7.756 4.277 1.00 96.75 70 VAL A N 1
ATOM 496 C CA . VAL A 1 70 ? 1.363 -8.914 4.885 1.00 96.75 70 VAL A CA 1
ATOM 497 C C . VAL A 1 70 ? 1.063 -8.643 6.359 1.00 96.75 70 VAL A C 1
ATOM 499 O O . VAL A 1 70 ? -0.080 -8.791 6.773 1.00 96.75 70 VAL A O 1
ATOM 502 N N . GLY A 1 71 ? 2.043 -8.183 7.141 1.00 95.56 71 GLY A N 1
ATOM 503 C CA . GLY A 1 71 ? 1.861 -7.879 8.564 1.00 95.56 71 GLY A CA 1
ATOM 504 C C . GLY A 1 71 ? 0.850 -6.760 8.830 1.00 95.56 71 GLY A C 1
ATOM 505 O O . GLY A 1 71 ? 0.159 -6.788 9.840 1.00 95.56 71 GLY A O 1
ATOM 506 N N . THR A 1 72 ? 0.727 -5.809 7.904 1.00 96.38 72 THR A N 1
ATOM 507 C CA . THR A 1 72 ? -0.234 -4.701 7.984 1.00 96.38 72 THR A CA 1
ATOM 508 C C . THR A 1 72 ? -1.654 -5.108 7.581 1.00 96.38 72 THR A C 1
ATOM 510 O O . THR A 1 72 ? -2.613 -4.441 7.957 1.00 96.38 72 THR A O 1
ATOM 513 N N . ALA A 1 73 ? -1.806 -6.166 6.781 1.00 95.38 73 ALA A N 1
ATOM 514 C CA . ALA A 1 73 ? -3.103 -6.595 6.260 1.00 95.38 73 ALA A CA 1
ATOM 515 C C . ALA A 1 73 ? -3.999 -7.311 7.287 1.00 95.38 73 ALA A C 1
ATOM 517 O O . ALA A 1 73 ? -5.182 -7.502 6.999 1.00 95.38 73 ALA A O 1
ATOM 518 N N . PHE A 1 74 ? -3.453 -7.692 8.448 1.00 83.88 74 PHE A N 1
ATOM 519 C CA . PHE A 1 74 ? -4.162 -8.394 9.524 1.00 83.88 74 PHE A CA 1
ATOM 520 C C . PHE A 1 74 ? -4.680 -7.462 10.622 1.00 83.88 74 PHE A C 1
ATOM 522 O O . PHE A 1 74 ? -3.994 -6.469 10.951 1.00 83.88 74 PHE A O 1
#